Protein AF-A0A166GRC1-F1 (afdb_monomer_lite)

Structure (mmCIF, N/CA/C/O backbone):
data_AF-A0A166GRC1-F1
#
_entry.id   AF-A0A166GRC1-F1
#
loop_
_atom_site.group_PDB
_atom_site.id
_atom_site.type_symbol
_atom_site.label_atom_id
_atom_site.label_alt_id
_atom_site.label_comp_id
_atom_site.label_asym_id
_atom_site.label_entity_id
_atom_site.label_seq_id
_atom_site.pdbx_PDB_ins_code
_atom_site.Cartn_x
_atom_site.Cartn_y
_atom_site.Cartn_z
_atom_site.occupancy
_atom_site.B_iso_or_equiv
_atom_site.auth_seq_id
_atom_site.auth_comp_id
_atom_site.auth_asym_id
_atom_site.auth_atom_id
_atom_site.pdbx_PDB_model_num
ATOM 1 N N . MET A 1 1 ? 5.090 -2.363 5.238 1.00 88.31 1 MET A N 1
ATOM 2 C CA . MET A 1 1 ? 3.921 -1.550 5.656 1.00 88.31 1 MET A CA 1
ATOM 3 C C . MET A 1 1 ? 2.752 -2.436 6.070 1.00 88.31 1 MET A C 1
ATOM 5 O O . MET A 1 1 ? 2.574 -2.613 7.264 1.00 88.31 1 MET A O 1
ATOM 9 N N . THR A 1 2 ? 1.997 -3.043 5.145 1.00 95.62 2 THR A N 1
ATOM 10 C CA . THR A 1 2 ? 0.776 -3.813 5.482 1.00 95.62 2 THR A CA 1
ATOM 11 C C . THR A 1 2 ? 1.019 -4.981 6.444 1.00 95.62 2 THR A C 1
ATOM 13 O O . THR A 1 2 ? 0.156 -5.261 7.263 1.00 95.62 2 THR A O 1
ATOM 16 N N . LEU A 1 3 ? 2.208 -5.592 6.430 1.00 94.50 3 LEU A N 1
ATOM 17 C CA . LEU A 1 3 ? 2.609 -6.657 7.364 1.00 94.50 3 LEU A CA 1
ATOM 18 C C . LEU A 1 3 ? 2.717 -6.203 8.838 1.00 94.50 3 LEU A C 1
ATOM 20 O O . LEU A 1 3 ? 2.655 -7.030 9.739 1.00 94.50 3 LEU A O 1
ATOM 24 N N . ARG A 1 4 ? 2.838 -4.894 9.100 1.00 92.50 4 ARG A N 1
ATOM 25 C CA . ARG A 1 4 ? 2.813 -4.280 10.446 1.00 92.50 4 ARG A CA 1
ATOM 26 C C . ARG A 1 4 ? 1.455 -3.654 10.794 1.00 92.50 4 ARG A C 1
ATOM 28 O O . ARG A 1 4 ? 1.299 -3.121 11.887 1.00 92.50 4 ARG A O 1
ATOM 35 N N . TYR A 1 5 ? 0.481 -3.697 9.882 1.00 95.50 5 TYR A N 1
ATOM 36 C CA . TYR A 1 5 ? -0.872 -3.186 10.118 1.00 95.50 5 TYR A CA 1
ATOM 37 C C . TYR A 1 5 ? -1.581 -4.011 11.217 1.00 95.50 5 TYR A C 1
ATOM 39 O O . TYR A 1 5 ? -1.244 -5.188 11.388 1.00 95.50 5 TYR A O 1
ATOM 47 N N . PRO A 1 6 ? -2.542 -3.468 11.984 1.00 95.69 6 PRO A N 1
ATOM 48 C CA . PRO A 1 6 ? -3.271 -4.259 12.976 1.00 95.69 6 PRO A CA 1
ATOM 49 C C . PRO A 1 6 ? -4.145 -5.338 12.325 1.00 95.69 6 PRO A C 1
ATOM 51 O O . PRO A 1 6 ? -4.714 -5.125 11.254 1.00 95.69 6 PRO A O 1
ATOM 54 N N . GLU A 1 7 ? -4.314 -6.490 12.984 1.00 94.81 7 GLU A N 1
ATOM 55 C CA . GLU A 1 7 ? -5.326 -7.472 12.552 1.00 94.81 7 GLU A CA 1
ATOM 56 C C . GLU A 1 7 ? -6.751 -6.974 12.866 1.00 94.81 7 GLU A C 1
ATOM 58 O O . GLU A 1 7 ? -7.666 -7.217 12.089 1.00 94.81 7 GLU A O 1
ATOM 63 N N . SER A 1 8 ? -6.918 -6.173 13.923 1.00 97.19 8 SER A N 1
ATOM 64 C CA . SER A 1 8 ? -8.184 -5.517 14.286 1.00 97.19 8 SER A CA 1
ATOM 65 C C . SER A 1 8 ? -8.038 -3.985 14.255 1.00 97.19 8 SER A C 1
ATOM 67 O O . SER A 1 8 ? -7.915 -3.372 15.315 1.00 97.19 8 SER A O 1
ATOM 69 N N . PRO A 1 9 ? -7.993 -3.349 13.069 1.00 98.00 9 PRO A N 1
ATOM 70 C CA . PRO A 1 9 ? -7.717 -1.919 12.936 1.00 98.00 9 PRO A CA 1
ATOM 71 C C . PRO A 1 9 ? -8.920 -1.041 13.308 1.00 98.00 9 PRO A C 1
ATOM 73 O O . PRO A 1 9 ? -10.069 -1.311 12.941 1.00 98.00 9 PRO A O 1
ATOM 76 N N . THR A 1 10 ? -8.636 0.073 13.976 1.00 98.50 10 THR A N 1
ATOM 77 C CA . THR A 1 10 ? -9.598 1.135 14.293 1.00 98.50 10 THR A CA 1
ATOM 78 C C . THR A 1 10 ? -10.105 1.852 13.030 1.00 98.50 10 THR A C 1
ATOM 80 O O . THR A 1 10 ? -9.446 1.829 11.987 1.00 98.50 10 THR A O 1
ATOM 83 N N . PRO A 1 11 ? -11.262 2.546 13.076 1.00 98.56 11 PRO A N 1
ATOM 84 C CA . PRO A 1 11 ? -11.765 3.308 11.929 1.00 98.56 11 PRO A CA 1
ATOM 85 C C . PRO A 1 11 ? -10.769 4.338 11.369 1.00 98.56 11 PRO A C 1
ATOM 87 O O . PRO A 1 11 ? -10.734 4.536 10.154 1.00 98.56 11 PRO A O 1
ATOM 90 N N . ASP A 1 12 ? -9.947 4.945 12.231 1.00 98.62 12 ASP A N 1
ATOM 91 C CA . ASP A 1 12 ? -8.903 5.890 11.826 1.00 98.62 12 ASP A CA 1
ATOM 92 C C . ASP A 1 12 ? -7.777 5.189 11.055 1.00 98.62 12 ASP A C 1
ATOM 94 O O . ASP A 1 12 ? -7.511 5.542 9.910 1.00 98.62 12 ASP A O 1
ATOM 98 N N . GLU A 1 13 ? -7.212 4.100 11.584 1.00 98.56 13 GLU A N 1
ATOM 99 C CA . GLU A 1 13 ? -6.178 3.310 10.894 1.00 98.56 13 GLU A CA 1
ATOM 100 C C . GLU A 1 13 ? -6.662 2.771 9.537 1.00 98.56 13 GLU A C 1
ATOM 102 O O . GLU A 1 13 ? -5.884 2.615 8.590 1.00 98.56 13 GLU A O 1
ATOM 107 N N . ARG A 1 14 ? -7.965 2.494 9.406 1.00 98.62 14 ARG A N 1
ATOM 108 C CA . ARG A 1 14 ? -8.607 2.103 8.139 1.00 98.62 14 ARG A CA 1
ATOM 109 C C . ARG A 1 14 ? -8.700 3.252 7.142 1.00 98.62 14 ARG A C 1
ATOM 111 O O . ARG A 1 14 ? -8.481 3.029 5.947 1.00 98.62 14 ARG A O 1
ATOM 118 N N . ALA A 1 15 ? -9.009 4.459 7.608 1.00 98.69 15 ALA A N 1
ATOM 119 C CA . ALA A 1 15 ? -9.022 5.669 6.792 1.00 98.69 15 ALA A CA 1
ATOM 120 C C . ALA A 1 15 ? -7.599 6.104 6.399 1.00 98.69 15 ALA A C 1
ATOM 122 O O . ALA A 1 15 ? -7.360 6.438 5.235 1.00 98.69 15 ALA A O 1
ATOM 123 N N . ALA A 1 16 ? -6.648 6.023 7.331 1.00 98.69 16 ALA A N 1
ATOM 124 C CA . ALA A 1 16 ? -5.238 6.326 7.137 1.00 98.69 16 ALA A CA 1
ATOM 125 C C . ALA A 1 16 ? -4.606 5.406 6.085 1.00 98.69 16 ALA A C 1
ATOM 127 O O . ALA A 1 16 ? -4.048 5.907 5.111 1.00 98.69 16 ALA A O 1
ATOM 128 N N . LEU A 1 17 ? -4.765 4.078 6.193 1.00 98.50 17 LEU A N 1
ATOM 129 C CA . LEU A 1 17 ? -4.194 3.142 5.214 1.00 98.50 17 LEU A CA 1
ATOM 130 C C . LEU A 1 17 ? -4.796 3.325 3.810 1.00 98.50 17 LEU A C 1
ATOM 132 O O . LEU A 1 17 ? -4.073 3.307 2.813 1.00 98.50 17 LEU A O 1
ATOM 136 N N . LYS A 1 18 ? -6.111 3.568 3.714 1.00 98.31 18 LYS A N 1
ATOM 137 C CA . LYS A 1 18 ? -6.766 3.883 2.434 1.00 98.31 18 LYS A CA 1
ATOM 138 C C . LYS A 1 18 ? -6.215 5.178 1.827 1.00 98.31 18 LYS A C 1
ATOM 140 O O . LYS A 1 18 ? -5.926 5.221 0.632 1.00 98.31 18 LYS A O 1
ATOM 145 N N . SER A 1 19 ? -6.054 6.216 2.646 1.00 98.44 19 SER A N 1
ATOM 146 C CA . SER A 1 19 ? -5.529 7.517 2.216 1.00 98.44 19 SER A CA 1
ATOM 147 C C . SER A 1 19 ? -4.062 7.424 1.804 1.00 98.44 19 SER A C 1
ATOM 149 O O . SER A 1 19 ? -3.688 7.996 0.785 1.00 98.44 19 SER A O 1
ATOM 151 N N . TYR A 1 20 ? -3.256 6.643 2.529 1.00 98.25 20 TYR A N 1
ATOM 152 C CA . TYR A 1 20 ? -1.853 6.378 2.219 1.00 98.25 20 TYR A CA 1
ATOM 153 C C . TYR A 1 20 ? -1.677 5.850 0.792 1.00 98.25 20 TYR A C 1
ATOM 155 O O . TYR A 1 20 ? -0.903 6.431 0.039 1.00 98.25 20 TYR A O 1
ATOM 163 N N . PHE A 1 21 ? -2.429 4.828 0.366 1.00 98.19 21 PHE A N 1
ATOM 164 C CA . PHE A 1 21 ? -2.294 4.301 -1.001 1.00 98.19 21 PHE A CA 1
ATOM 165 C C . PHE A 1 21 ? -2.773 5.276 -2.084 1.00 98.19 21 PHE A C 1
ATOM 167 O O . PHE A 1 21 ? -2.135 5.377 -3.130 1.00 98.19 21 PHE A O 1
ATOM 174 N N . LEU A 1 22 ? -3.843 6.038 -1.834 1.00 97.56 22 LEU A N 1
ATOM 175 C CA . LEU A 1 22 ? -4.322 7.064 -2.770 1.00 97.56 22 LEU A CA 1
ATOM 176 C C . LEU A 1 22 ? -3.313 8.215 -2.929 1.00 97.56 22 LEU A C 1
ATOM 178 O O . LEU A 1 22 ? -3.061 8.675 -4.043 1.00 97.56 22 LEU A O 1
ATOM 182 N N . LEU A 1 23 ? -2.705 8.659 -1.826 1.00 98.31 23 LEU A N 1
ATOM 183 C CA . LEU A 1 23 ? -1.647 9.670 -1.832 1.00 98.31 23 LEU A CA 1
ATOM 184 C C . LEU A 1 23 ? -0.355 9.124 -2.444 1.00 98.31 23 LEU A C 1
ATOM 186 O O . LEU A 1 23 ? 0.272 9.820 -3.235 1.00 98.31 23 LEU A O 1
ATOM 190 N N . GLN A 1 24 ? 0.014 7.876 -2.149 1.00 96.94 24 GLN A N 1
ATOM 191 C CA . GLN A 1 24 ? 1.195 7.240 -2.723 1.00 96.94 24 GLN A CA 1
ATOM 192 C C . GLN A 1 24 ? 1.074 7.110 -4.241 1.00 96.94 24 GLN A C 1
ATOM 194 O O . GLN A 1 24 ? 2.051 7.388 -4.927 1.00 96.94 24 GLN A O 1
ATOM 199 N N . ALA A 1 25 ? -0.104 6.755 -4.766 1.00 96.44 25 ALA A N 1
ATOM 200 C CA . ALA A 1 25 ? -0.348 6.729 -6.205 1.00 96.44 25 ALA A CA 1
ATOM 201 C C . ALA A 1 25 ? -0.226 8.122 -6.837 1.00 96.44 25 ALA A C 1
ATOM 203 O O . ALA A 1 25 ? 0.414 8.262 -7.870 1.00 96.44 25 ALA A O 1
ATOM 204 N N . ARG A 1 26 ? -0.758 9.167 -6.187 1.00 96.19 26 ARG A N 1
ATOM 205 C CA . ARG A 1 26 ? -0.644 10.560 -6.656 1.00 96.19 26 ARG A CA 1
ATOM 206 C C . ARG A 1 26 ? 0.789 11.113 -6.618 1.00 96.19 26 ARG A C 1
ATOM 208 O O . ARG A 1 26 ? 1.118 11.981 -7.419 1.00 96.19 26 ARG A O 1
ATOM 215 N N . LEU A 1 27 ? 1.598 10.688 -5.648 1.00 97.44 27 LEU A N 1
ATOM 216 C CA . LEU A 1 27 ? 2.926 11.247 -5.356 1.00 97.44 27 LEU A CA 1
ATOM 217 C C . LEU A 1 27 ? 4.084 10.346 -5.814 1.00 97.44 27 LEU A C 1
ATOM 219 O O . LEU A 1 27 ? 5.235 10.613 -5.471 1.00 97.44 27 LEU A O 1
ATOM 223 N N . TYR A 1 28 ? 3.809 9.261 -6.544 1.00 97.44 28 TYR A N 1
ATOM 224 C CA . TYR A 1 28 ? 4.862 8.353 -6.988 1.00 97.44 28 TYR A CA 1
ATOM 225 C C . TYR A 1 28 ? 5.756 9.037 -8.047 1.00 97.44 28 TYR A C 1
ATOM 227 O O . TYR A 1 28 ? 5.216 9.593 -9.002 1.00 97.44 28 TYR A O 1
ATOM 235 N N . PRO A 1 29 ? 7.103 9.016 -7.929 1.00 97.81 29 PRO A N 1
ATOM 236 C CA . PRO A 1 29 ? 7.973 9.845 -8.778 1.00 97.81 29 PRO A CA 1
ATOM 237 C C . P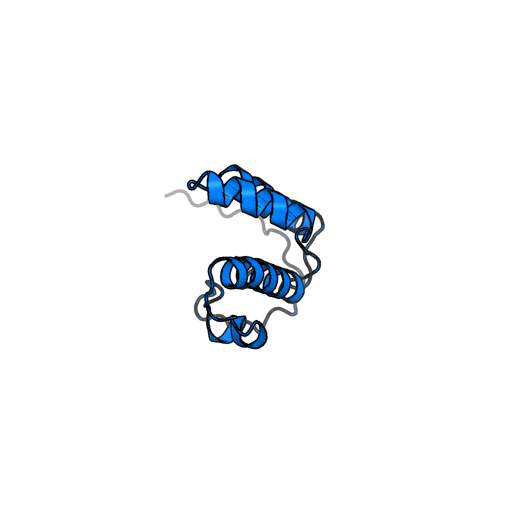RO A 1 29 ? 7.936 9.528 -10.281 1.00 97.81 29 PRO A C 1
ATOM 239 O O . PRO A 1 29 ? 8.233 10.394 -11.100 1.00 97.81 29 PRO A O 1
ATOM 242 N N . CYS A 1 30 ? 7.593 8.294 -10.652 1.00 97.88 30 CYS A N 1
ATOM 243 C CA . CYS A 1 30 ? 7.390 7.896 -12.044 1.00 97.88 30 CYS A CA 1
ATOM 244 C C . CYS A 1 30 ? 5.959 8.251 -12.481 1.00 97.88 30 CYS A C 1
ATOM 246 O O . CYS A 1 30 ? 5.011 7.615 -12.021 1.00 97.88 30 CYS A O 1
ATOM 248 N N . GLY A 1 31 ? 5.808 9.233 -13.379 1.00 96.88 31 GLY A N 1
ATOM 249 C CA . GLY A 1 31 ? 4.500 9.747 -13.815 1.00 96.88 31 GLY A CA 1
ATOM 250 C C . GLY A 1 31 ? 3.596 8.693 -14.464 1.00 96.88 31 GLY A C 1
ATOM 251 O O . GLY A 1 31 ? 2.467 8.503 -14.023 1.00 96.88 31 GLY A O 1
ATOM 252 N N . GLU A 1 32 ? 4.105 7.935 -15.439 1.00 96.50 32 GLU A N 1
ATOM 253 C CA . GLU A 1 32 ? 3.340 6.842 -16.068 1.00 96.50 32 GLU A CA 1
ATOM 254 C C . GLU A 1 32 ? 2.959 5.746 -15.054 1.00 96.50 32 GLU A C 1
ATOM 256 O O . GLU A 1 32 ? 1.836 5.245 -15.054 1.00 96.50 32 GLU A O 1
ATOM 261 N N . CYS A 1 33 ? 3.856 5.426 -14.116 1.00 97.31 33 CYS A N 1
ATOM 262 C CA . CYS A 1 33 ? 3.591 4.461 -13.053 1.00 97.31 33 CYS A CA 1
ATOM 263 C C . CYS A 1 33 ? 2.497 4.965 -12.090 1.00 97.31 33 CYS A C 1
ATOM 265 O O . CYS A 1 33 ? 1.661 4.181 -11.643 1.00 97.31 33 CYS A O 1
ATOM 267 N N . ALA A 1 34 ? 2.501 6.266 -11.775 1.00 97.88 34 ALA A N 1
ATOM 268 C CA . ALA A 1 34 ? 1.521 6.935 -10.921 1.00 97.88 34 ALA A CA 1
ATOM 269 C C . ALA A 1 34 ? 0.118 6.922 -11.545 1.00 97.88 34 ALA A C 1
ATOM 271 O O . ALA A 1 34 ? -0.844 6.497 -10.900 1.00 97.88 34 ALA A O 1
ATOM 272 N N . GLU A 1 35 ? 0.003 7.330 -12.813 1.00 97.25 35 GLU A N 1
ATOM 273 C CA . GLU A 1 35 ? -1.261 7.333 -13.557 1.00 97.25 35 GLU A CA 1
ATOM 274 C C . GLU A 1 35 ? -1.873 5.931 -13.636 1.00 97.25 35 GLU A C 1
ATOM 276 O O . GLU A 1 35 ? -3.060 5.739 -13.360 1.00 97.25 35 GLU A O 1
ATOM 281 N N . GLU A 1 36 ? -1.052 4.931 -13.939 1.00 97.19 36 GLU A N 1
ATOM 282 C CA . GLU A 1 36 ? -1.480 3.541 -14.074 1.00 97.19 36 GLU A CA 1
ATOM 283 C C . GLU A 1 36 ? -1.865 2.926 -12.727 1.00 97.19 36 GLU A C 1
ATOM 285 O O . GLU A 1 36 ? -2.907 2.275 -12.613 1.00 97.19 36 GLU A O 1
ATOM 290 N N . PHE A 1 37 ? -1.103 3.206 -11.663 1.00 97.81 37 PHE A N 1
ATOM 291 C CA . PHE A 1 37 ? -1.476 2.788 -10.313 1.00 97.81 37 PHE A CA 1
ATOM 292 C C . PHE A 1 37 ? -2.786 3.461 -9.864 1.00 97.81 37 PHE A C 1
ATOM 294 O O . PHE A 1 37 ? -3.645 2.800 -9.280 1.00 97.81 37 PHE A O 1
ATOM 301 N N . MET A 1 38 ? -3.027 4.728 -10.225 1.00 97.62 38 MET A N 1
ATOM 302 C CA . MET A 1 38 ? -4.322 5.384 -10.004 1.00 97.62 38 MET A CA 1
ATOM 303 C C . MET A 1 38 ? -5.481 4.691 -10.743 1.00 97.62 38 MET A C 1
ATOM 305 O O . MET A 1 38 ? -6.573 4.597 -10.180 1.00 97.62 38 MET A O 1
ATOM 309 N N . GLN A 1 39 ? -5.292 4.194 -11.972 1.00 97.38 39 GLN A N 1
ATOM 310 C CA . GLN A 1 39 ? -6.326 3.400 -12.659 1.00 97.38 39 GLN A CA 1
ATOM 311 C C . GLN A 1 39 ? -6.531 2.034 -11.990 1.00 97.38 39 GLN A C 1
ATOM 313 O O . GLN A 1 39 ? -7.669 1.575 -11.850 1.00 97.38 39 GLN A O 1
ATOM 318 N N . LEU A 1 40 ? -5.448 1.405 -11.531 1.00 97.75 40 LEU A N 1
ATOM 319 C CA . LEU A 1 40 ? -5.475 0.118 -10.843 1.00 97.75 40 LEU A CA 1
ATOM 320 C C . LEU A 1 40 ? -6.242 0.202 -9.513 1.00 97.75 40 LEU A C 1
ATOM 322 O O . LEU A 1 40 ? -7.094 -0.645 -9.251 1.00 97.75 40 LEU A O 1
ATOM 326 N N . LEU A 1 41 ? -6.035 1.269 -8.730 1.00 98.00 41 LEU A N 1
ATOM 327 C CA . LEU A 1 41 ? -6.748 1.529 -7.470 1.00 98.00 41 LEU A CA 1
ATOM 328 C C . LEU A 1 41 ? -8.252 1.807 -7.645 1.00 98.00 41 LEU A C 1
ATOM 330 O O . LEU A 1 41 ? -9.016 1.564 -6.713 1.00 98.00 41 LEU A O 1
ATOM 334 N N . LYS A 1 42 ? -8.709 2.287 -8.812 1.00 97.44 42 LYS A N 1
ATOM 335 C CA . LYS A 1 42 ? -10.155 2.437 -9.093 1.00 97.44 42 LYS A CA 1
ATOM 336 C C . LYS A 1 42 ? -10.855 1.085 -9.226 1.00 97.44 42 LYS A C 1
ATOM 338 O O . LYS A 1 42 ? -12.002 0.956 -8.812 1.00 97.44 42 LYS A O 1
ATOM 343 N N . LYS A 1 43 ? -10.172 0.101 -9.822 1.00 98.00 43 LYS A N 1
ATOM 344 C CA . LYS A 1 43 ? -10.676 -1.269 -10.008 1.00 98.00 43 LYS A CA 1
ATOM 345 C C . LYS A 1 43 ? -10.482 -2.118 -8.749 1.00 98.00 43 LYS A C 1
ATOM 347 O O . LYS A 1 43 ? -11.363 -2.889 -8.393 1.00 98.00 43 LYS A O 1
ATOM 352 N N . ASN A 1 44 ? -9.355 -1.925 -8.065 1.00 98.19 44 ASN A N 1
ATOM 353 C CA . ASN A 1 44 ? -8.917 -2.698 -6.905 1.00 98.19 44 ASN A CA 1
ATOM 354 C C . ASN A 1 44 ? -8.716 -1.773 -5.687 1.00 98.19 44 ASN A C 1
ATOM 356 O O . ASN A 1 44 ? -7.574 -1.539 -5.280 1.00 98.19 44 ASN A O 1
ATOM 360 N N . PRO A 1 45 ? -9.789 -1.205 -5.106 1.00 98.06 45 PRO A N 1
ATOM 361 C CA . PRO A 1 45 ? -9.675 -0.242 -4.012 1.00 98.06 45 PRO A CA 1
ATOM 362 C C . PRO A 1 45 ? -9.012 -0.862 -2.767 1.00 98.06 45 PRO A C 1
ATOM 364 O O . PRO A 1 45 ? -9.269 -2.037 -2.487 1.00 98.06 45 PRO A O 1
ATOM 367 N N . PRO A 1 46 ? -8.223 -0.091 -1.984 1.00 98.31 46 PRO A N 1
ATOM 368 C CA . PRO A 1 46 ? -7.542 -0.585 -0.786 1.00 98.31 46 PRO A CA 1
ATOM 369 C C . PRO A 1 46 ? -8.474 -1.300 0.191 1.00 98.31 46 PRO A C 1
ATOM 371 O O . PRO A 1 46 ? -9.418 -0.702 0.714 1.00 98.31 46 PRO A O 1
ATOM 374 N N . GLN A 1 47 ? -8.181 -2.574 0.459 1.00 98.50 47 GLN A N 1
ATOM 375 C CA . GLN A 1 47 ? -8.892 -3.372 1.453 1.00 98.50 47 GLN A CA 1
ATOM 376 C C . GLN A 1 47 ? -8.196 -3.231 2.807 1.00 98.50 47 GLN A C 1
ATOM 378 O O . GLN A 1 47 ? -7.024 -3.563 2.949 1.00 98.50 47 GLN A O 1
ATOM 383 N N . THR A 1 48 ? -8.909 -2.706 3.803 1.00 98.50 48 THR A N 1
ATOM 384 C CA . THR A 1 48 ? -8.320 -2.282 5.086 1.00 98.50 48 THR A CA 1
ATOM 385 C C . THR A 1 48 ? -8.956 -2.962 6.299 1.00 98.50 48 THR A C 1
ATOM 387 O O . THR A 1 48 ? -8.904 -2.430 7.396 1.00 98.50 48 THR A O 1
ATOM 390 N N . SER A 1 49 ? -9.631 -4.104 6.144 1.00 98.12 49 SER A N 1
ATOM 391 C CA . SER A 1 49 ? -10.343 -4.738 7.268 1.00 98.12 49 SER A CA 1
ATOM 392 C C . SER A 1 49 ? -9.435 -5.446 8.279 1.00 98.12 49 SER A C 1
ATOM 394 O O . SER A 1 49 ? -9.844 -5.567 9.426 1.00 98.12 49 SER A O 1
ATOM 396 N N . SER A 1 50 ? -8.244 -5.904 7.873 1.00 98.31 50 SER A N 1
ATOM 397 C CA . SER A 1 50 ? -7.222 -6.492 8.755 1.00 98.31 50 SER A CA 1
ATOM 398 C C . SER A 1 50 ? -5.833 -6.497 8.101 1.00 98.31 50 SER A C 1
ATOM 400 O O . SER A 1 50 ? -5.725 -6.250 6.895 1.00 98.31 50 SER A O 1
ATOM 402 N N . ARG A 1 51 ? -4.772 -6.814 8.863 1.00 96.75 51 ARG A N 1
ATOM 403 C CA . ARG A 1 51 ? -3.393 -7.036 8.376 1.00 96.75 51 ARG A CA 1
ATOM 404 C C . ARG A 1 51 ? -3.359 -8.053 7.244 1.00 96.75 51 ARG A C 1
ATOM 406 O O . ARG A 1 51 ? -2.791 -7.761 6.187 1.00 96.75 51 ARG A O 1
ATOM 413 N N . LYS A 1 52 ? -3.993 -9.216 7.441 1.00 95.94 52 LYS A N 1
ATOM 414 C CA . LYS A 1 52 ? -4.063 -10.273 6.423 1.00 95.94 52 LYS A CA 1
ATOM 415 C C . LYS A 1 52 ? -4.724 -9.774 5.140 1.00 95.94 52 LYS A C 1
ATOM 417 O O . LYS A 1 52 ? -4.166 -9.937 4.057 1.00 95.94 52 LYS A O 1
ATOM 422 N N . VAL A 1 53 ? -5.884 -9.123 5.250 1.00 98.12 53 VAL A N 1
ATOM 423 C CA . VAL A 1 53 ? -6.624 -8.629 4.077 1.00 98.12 53 VAL A CA 1
ATOM 424 C C . VAL A 1 53 ? -5.850 -7.524 3.347 1.00 98.12 53 VAL A C 1
ATOM 426 O O . VAL A 1 53 ? -5.755 -7.561 2.122 1.00 98.12 53 VAL A O 1
ATOM 429 N N . ALA A 1 54 ? -5.244 -6.583 4.077 1.00 98.31 54 ALA A N 1
ATOM 430 C CA . ALA A 1 54 ? -4.452 -5.503 3.492 1.00 98.31 54 ALA A CA 1
ATOM 431 C C . ALA A 1 54 ? -3.192 -6.010 2.775 1.00 98.31 54 ALA A C 1
ATOM 433 O O . ALA A 1 54 ? -2.863 -5.529 1.690 1.00 98.31 54 ALA A O 1
ATOM 434 N N . SER A 1 55 ? -2.497 -6.993 3.354 1.00 97.81 55 SER A N 1
ATOM 435 C CA . SER A 1 55 ? -1.280 -7.566 2.764 1.00 97.81 55 SER A CA 1
ATOM 436 C C . SER A 1 55 ? -1.570 -8.421 1.533 1.00 97.81 55 SER A C 1
ATOM 438 O O . SER A 1 55 ? -0.882 -8.274 0.524 1.00 97.81 55 SER A O 1
ATOM 440 N N . LEU A 1 56 ? -2.628 -9.238 1.562 1.00 97.88 56 LEU A N 1
ATOM 441 C CA . LEU A 1 56 ? -3.056 -10.008 0.390 1.00 97.88 56 LEU A CA 1
ATOM 442 C C . LEU A 1 56 ? -3.562 -9.100 -0.739 1.00 97.88 56 LEU A C 1
ATOM 444 O O . LEU A 1 56 ? -3.213 -9.325 -1.896 1.00 97.88 56 LEU A O 1
ATOM 448 N N . TRP A 1 57 ? -4.313 -8.037 -0.420 1.00 98.56 57 TRP A N 1
ATOM 449 C CA . TRP A 1 57 ? -4.716 -7.034 -1.411 1.00 98.56 57 TRP A CA 1
ATOM 450 C C . TRP A 1 57 ? -3.504 -6.348 -2.056 1.00 98.56 57 TRP A C 1
ATOM 452 O O . TRP A 1 57 ? -3.445 -6.250 -3.281 1.00 98.56 57 TRP A O 1
ATOM 462 N N . LEU A 1 58 ? -2.518 -5.916 -1.259 1.00 98.31 58 LEU A N 1
ATOM 463 C CA . LEU A 1 58 ? -1.318 -5.265 -1.790 1.00 98.31 58 LEU A CA 1
ATOM 464 C C . LEU A 1 58 ? -0.516 -6.219 -2.684 1.00 98.31 58 LEU A C 1
ATOM 466 O O . LEU A 1 58 ? -0.063 -5.810 -3.749 1.00 98.31 58 LEU A O 1
ATOM 470 N N . CYS A 1 59 ? -0.378 -7.484 -2.282 1.00 98.50 59 CYS A N 1
ATOM 471 C CA . CYS A 1 59 ? 0.287 -8.505 -3.087 1.00 98.50 59 CYS A CA 1
ATOM 472 C C . CYS A 1 59 ? -0.429 -8.751 -4.422 1.00 98.50 59 CYS A C 1
ATOM 474 O O . CYS A 1 59 ? 0.207 -8.698 -5.471 1.00 98.50 59 CYS A O 1
ATOM 476 N N . HIS A 1 60 ? -1.756 -8.911 -4.408 1.00 98.50 60 HIS A N 1
ATOM 477 C CA . HIS A 1 60 ? -2.550 -9.055 -5.629 1.00 98.50 60 HIS A CA 1
ATOM 478 C C . HIS A 1 60 ? -2.381 -7.852 -6.574 1.00 98.50 60 HIS A C 1
ATOM 480 O O . HIS A 1 60 ? -2.119 -8.021 -7.762 1.00 98.50 60 HIS A O 1
ATOM 486 N N . VAL A 1 61 ? -2.454 -6.626 -6.044 1.00 98.50 61 VAL A N 1
ATOM 487 C CA . VAL A 1 61 ? -2.243 -5.395 -6.823 1.00 98.50 61 VAL A CA 1
ATOM 488 C C . VAL A 1 61 ? -0.815 -5.304 -7.378 1.00 98.50 61 VAL A C 1
ATOM 490 O O . VAL A 1 61 ? -0.636 -4.861 -8.511 1.00 98.50 61 VAL A O 1
ATOM 493 N N . HIS A 1 62 ? 0.195 -5.771 -6.640 1.00 98.31 62 HIS A N 1
ATOM 494 C CA . HIS A 1 62 ? 1.572 -5.873 -7.133 1.00 98.31 62 HIS A CA 1
ATOM 495 C C . HIS A 1 62 ? 1.690 -6.923 -8.254 1.00 98.31 62 HIS A C 1
ATOM 497 O O . HIS A 1 62 ? 2.333 -6.661 -9.268 1.00 98.31 62 HIS A O 1
ATOM 503 N N . ASN A 1 63 ? 1.005 -8.066 -8.140 1.00 98.69 63 ASN A N 1
ATOM 504 C CA . ASN A 1 63 ? 0.986 -9.093 -9.183 1.00 98.69 63 ASN A CA 1
ATOM 505 C C . ASN A 1 63 ? 0.311 -8.625 -10.481 1.00 98.69 63 ASN A C 1
ATOM 507 O O . ASN A 1 63 ? 0.801 -8.964 -11.553 1.00 98.69 63 ASN A O 1
ATOM 511 N N . LEU A 1 64 ? -0.709 -7.762 -10.423 1.00 98.50 64 LEU A N 1
ATOM 512 C CA . LEU A 1 64 ? -1.267 -7.117 -11.625 1.00 98.50 64 LEU A CA 1
ATOM 513 C C . LEU A 1 64 ? -0.247 -6.196 -12.331 1.00 98.50 64 LEU A C 1
ATOM 515 O O . LEU A 1 64 ? -0.271 -6.051 -13.554 1.00 98.50 64 LEU A O 1
ATOM 519 N N . VAL A 1 65 ? 0.682 -5.586 -11.582 1.00 98.19 65 VAL A N 1
ATOM 520 C CA . VAL A 1 65 ? 1.817 -4.847 -12.166 1.00 98.19 65 VAL A CA 1
ATOM 521 C C . VAL A 1 65 ? 2.870 -5.813 -12.722 1.00 98.19 65 VAL A C 1
ATOM 523 O O . VAL A 1 65 ? 3.406 -5.558 -13.800 1.00 98.19 65 VAL A O 1
ATOM 526 N N . ASN A 1 66 ? 3.137 -6.937 -12.047 1.00 98.56 66 ASN A N 1
ATOM 527 C CA . ASN A 1 66 ? 4.040 -7.979 -12.549 1.00 98.56 66 ASN A CA 1
ATOM 528 C C 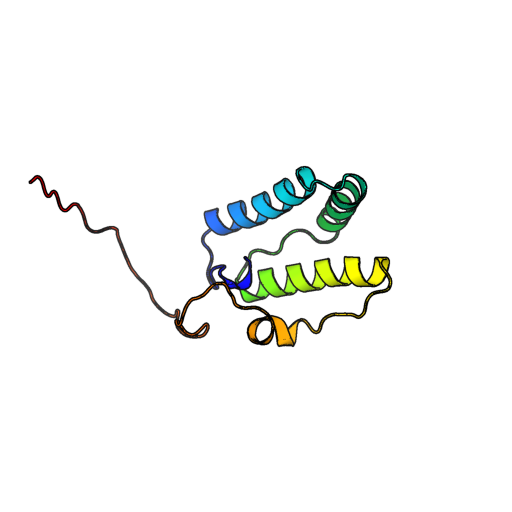. ASN A 1 66 ? 3.549 -8.557 -13.883 1.00 98.56 66 ASN A C 1
ATOM 530 O O . ASN A 1 66 ? 4.322 -8.576 -14.837 1.00 98.56 66 ASN A O 1
ATOM 534 N N . GLU A 1 67 ? 2.272 -8.936 -13.982 1.00 98.31 67 GLU A N 1
ATOM 535 C CA . GLU A 1 67 ? 1.634 -9.448 -15.202 1.00 98.31 67 GLU A CA 1
ATOM 536 C C . GLU A 1 67 ? 1.815 -8.477 -16.379 1.00 98.31 67 GLU A C 1
ATOM 538 O O . GLU A 1 67 ? 2.350 -8.851 -17.428 1.00 98.31 67 GLU A O 1
ATOM 543 N N . ARG A 1 68 ? 1.459 -7.198 -16.174 1.00 97.06 68 ARG A N 1
ATOM 544 C CA . ARG A 1 68 ? 1.624 -6.130 -17.173 1.00 97.06 68 ARG A CA 1
ATOM 545 C C . ARG A 1 68 ? 3.077 -5.966 -17.631 1.00 97.06 68 ARG A C 1
ATOM 547 O O . ARG A 1 68 ? 3.315 -5.657 -18.794 1.00 97.06 68 ARG A O 1
ATOM 554 N N . LEU A 1 69 ? 4.038 -6.127 -16.722 1.00 97.81 69 LEU A N 1
ATOM 555 C CA . LEU A 1 69 ? 5.472 -5.999 -16.998 1.00 97.81 69 LEU A CA 1
ATOM 556 C C . LEU A 1 69 ? 6.140 -7.335 -17.377 1.00 97.81 69 LEU A C 1
ATOM 558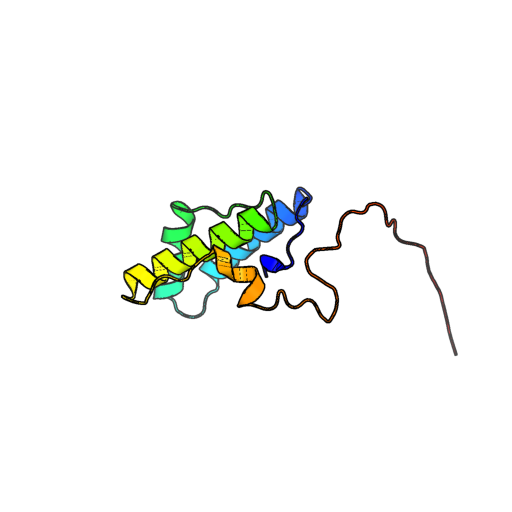 O O . LEU A 1 69 ? 7.371 -7.405 -17.407 1.00 97.81 69 LEU A O 1
ATOM 562 N N . HIS A 1 70 ? 5.349 -8.383 -17.635 1.00 98.19 70 HIS A N 1
ATOM 563 C CA . HIS A 1 70 ? 5.795 -9.743 -17.961 1.00 98.19 70 HIS A CA 1
ATOM 564 C C . HIS A 1 70 ? 6.812 -10.320 -16.958 1.00 98.19 70 HIS A C 1
ATOM 566 O O . HIS A 1 70 ? 7.775 -10.996 -17.324 1.00 98.19 70 HIS A O 1
ATOM 572 N N . LYS A 1 71 ? 6.601 -10.033 -15.671 1.00 98.62 71 LYS A N 1
ATOM 573 C CA . LYS A 1 71 ? 7.362 -10.584 -14.544 1.00 98.62 71 LYS A CA 1
ATOM 574 C C . LYS A 1 71 ? 6.641 -11.809 -13.965 1.00 98.62 71 LYS A C 1
ATOM 576 O O . LYS A 1 71 ? 5.418 -11.883 -14.076 1.00 98.62 71 LYS A O 1
ATOM 581 N N . PRO A 1 72 ? 7.364 -12.748 -13.327 1.00 98.38 72 PRO A N 1
ATOM 582 C CA . PRO A 1 72 ? 6.742 -13.854 -12.604 1.00 98.38 72 PRO A CA 1
ATOM 583 C C . PRO A 1 72 ? 5.749 -13.368 -11.545 1.00 98.38 72 PRO A C 1
ATOM 585 O O . PRO A 1 72 ? 5.959 -12.328 -10.916 1.00 98.38 72 PRO A O 1
ATOM 588 N N . GLU A 1 73 ? 4.690 -14.144 -11.328 1.00 98.31 73 GLU A N 1
ATOM 589 C CA . GLU A 1 73 ? 3.776 -13.933 -10.209 1.00 98.31 73 GLU A CA 1
ATOM 590 C C . GLU A 1 73 ? 4.482 -14.238 -8.876 1.00 98.31 73 GLU A C 1
ATOM 592 O O . GLU A 1 73 ? 5.250 -15.196 -8.771 1.00 98.31 73 GLU A O 1
ATOM 597 N N . PHE A 1 74 ? 4.220 -13.427 -7.851 1.00 98.12 74 PHE A N 1
ATOM 598 C CA . PHE A 1 74 ? 4.664 -13.687 -6.486 1.00 98.12 74 PHE A CA 1
ATOM 599 C C . PHE A 1 74 ? 3.611 -14.497 -5.716 1.00 98.12 74 PHE A C 1
ATOM 601 O O . PHE A 1 74 ? 2.449 -14.090 -5.666 1.00 98.12 74 PHE A O 1
ATOM 608 N N . ASP A 1 75 ? 4.001 -15.592 -5.055 1.00 97.75 75 ASP A N 1
ATOM 609 C CA . ASP A 1 75 ? 3.084 -16.353 -4.197 1.00 97.75 75 ASP A CA 1
ATOM 610 C C . ASP A 1 75 ? 2.748 -15.570 -2.918 1.00 97.75 75 ASP A C 1
ATOM 612 O O . ASP A 1 75 ? 3.507 -15.549 -1.942 1.00 97.75 75 ASP A O 1
ATOM 616 N N . CYS A 1 76 ? 1.560 -14.964 -2.903 1.00 97.06 76 CYS A N 1
ATOM 617 C CA . CYS A 1 76 ? 1.056 -14.189 -1.775 1.00 97.06 76 CYS A CA 1
ATOM 618 C C . CYS A 1 76 ? 0.917 -14.986 -0.463 1.00 97.06 76 CYS A C 1
ATOM 620 O O . CYS A 1 76 ? 0.754 -14.366 0.587 1.00 97.06 76 CYS A O 1
ATOM 622 N N . MET A 1 77 ? 0.982 -16.324 -0.477 1.00 93.44 77 MET A N 1
ATOM 623 C CA . MET A 1 77 ? 1.001 -17.134 0.749 1.00 93.44 77 MET A CA 1
ATOM 624 C C . MET A 1 77 ? 2.362 -17.106 1.460 1.00 93.44 77 MET A C 1
ATOM 626 O O . MET A 1 77 ? 2.436 -17.415 2.647 1.00 93.44 77 MET A O 1
ATOM 630 N N . THR A 1 78 ? 3.432 -16.693 0.773 1.00 94.44 78 THR A N 1
ATOM 631 C CA . THR A 1 78 ? 4.803 -16.640 1.319 1.00 94.44 78 THR A CA 1
ATOM 632 C C . THR A 1 78 ? 5.227 -15.256 1.822 1.00 94.44 78 THR A C 1
ATOM 634 O O . THR A 1 78 ? 6.384 -15.074 2.203 1.00 94.44 78 THR A O 1
ATOM 637 N N . LEU A 1 79 ? 4.311 -14.276 1.861 1.00 92.81 79 LEU A N 1
ATOM 638 C CA . LEU A 1 79 ? 4.594 -12.888 2.265 1.00 92.81 79 LEU A CA 1
ATOM 639 C C . LEU A 1 79 ? 5.340 -12.792 3.603 1.00 92.81 79 LEU A C 1
ATOM 641 O O . LEU A 1 79 ? 6.421 -12.210 3.642 1.00 92.81 79 LEU A O 1
ATOM 645 N N . ASP A 1 80 ? 4.794 -13.405 4.659 1.00 88.00 80 ASP A N 1
ATOM 646 C CA . ASP A 1 80 ? 5.340 -13.343 6.026 1.00 88.00 80 ASP A CA 1
ATOM 647 C C . ASP A 1 80 ? 6.698 -14.062 6.168 1.00 88.00 80 ASP A C 1
ATOM 649 O O . ASP A 1 80 ? 7.449 -13.792 7.101 1.00 88.00 80 ASP A O 1
ATOM 653 N N . ALA A 1 81 ? 7.019 -14.979 5.248 1.00 89.69 81 ALA A N 1
ATOM 654 C CA . ALA A 1 81 ? 8.295 -15.696 5.204 1.00 89.69 81 ALA A CA 1
ATOM 655 C C . ALA A 1 81 ? 9.345 -15.006 4.313 1.00 89.69 81 ALA A C 1
ATOM 657 O O . ALA A 1 81 ? 10.538 -15.265 4.455 1.00 89.69 81 ALA A O 1
ATOM 658 N N . THR A 1 82 ? 8.910 -14.150 3.384 1.00 92.25 82 THR A N 1
ATOM 659 C CA . THR A 1 82 ? 9.780 -13.498 2.391 1.00 92.25 82 THR A CA 1
ATOM 660 C C . THR A 1 82 ? 10.164 -12.080 2.794 1.00 92.25 82 THR A C 1
ATOM 662 O O . THR A 1 82 ? 11.280 -11.637 2.527 1.00 92.25 82 THR A O 1
ATOM 665 N N . TYR A 1 83 ? 9.239 -11.351 3.417 1.00 89.81 83 TYR A N 1
ATOM 666 C CA . TYR A 1 83 ? 9.415 -9.952 3.777 1.00 89.81 83 TYR A CA 1
ATOM 667 C C . TYR A 1 83 ? 9.342 -9.790 5.290 1.00 89.81 83 TYR A C 1
ATOM 669 O O . TYR A 1 83 ? 8.322 -10.104 5.901 1.00 89.81 83 TYR A O 1
ATOM 677 N N . ASP A 1 84 ? 10.390 -9.217 5.885 1.00 86.81 84 ASP A N 1
ATOM 678 C CA . ASP A 1 84 ? 10.309 -8.730 7.259 1.00 86.81 84 ASP A CA 1
ATOM 679 C C . ASP A 1 84 ? 9.163 -7.708 7.363 1.00 86.81 84 ASP A C 1
ATOM 681 O O . ASP A 1 84 ? 9.043 -6.768 6.567 1.00 86.81 84 ASP A O 1
ATOM 685 N N . CYS A 1 85 ? 8.317 -7.872 8.379 1.00 85.81 85 CYS A N 1
ATOM 686 C CA . CYS A 1 85 ? 7.304 -6.889 8.730 1.00 85.81 85 CYS A CA 1
ATOM 687 C C . CYS A 1 85 ? 7.906 -5.546 9.196 1.00 85.81 85 CYS A C 1
ATOM 689 O O . CYS A 1 85 ? 7.172 -4.567 9.347 1.00 85.81 85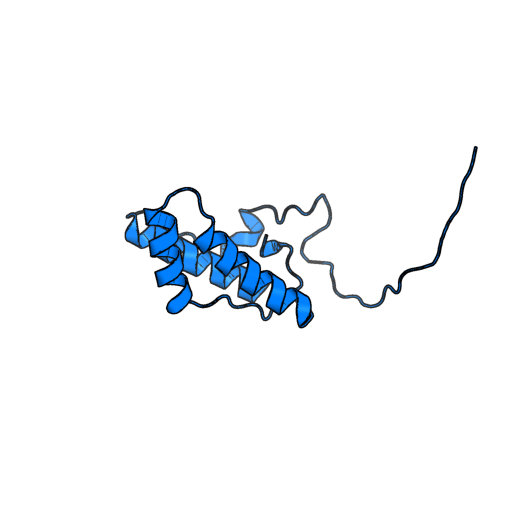 CYS A O 1
ATOM 691 N N . GLY A 1 86 ? 9.230 -5.463 9.348 1.00 80.38 86 GLY A N 1
ATOM 692 C CA . GLY A 1 86 ? 9.967 -4.384 9.995 1.00 80.38 86 GLY A CA 1
ATOM 693 C C . GLY A 1 86 ? 9.914 -4.558 11.508 1.00 80.38 86 GLY A C 1
ATOM 694 O O . GLY A 1 86 ? 9.817 -3.560 12.228 1.00 80.38 86 GLY A O 1
ATOM 695 N N . CYS A 1 87 ? 9.813 -5.809 11.972 1.00 77.44 87 CYS A N 1
ATOM 696 C CA . CYS A 1 87 ? 9.278 -6.126 13.291 1.00 77.44 87 CYS A CA 1
ATOM 697 C C . CYS A 1 87 ? 10.266 -5.911 14.437 1.00 77.44 87 CYS A C 1
ATOM 699 O O . CYS A 1 87 ? 9.837 -5.489 15.510 1.00 77.44 87 CYS A O 1
ATOM 701 N N . GLY A 1 88 ? 11.556 -6.129 14.194 1.00 71.38 88 GLY A N 1
ATOM 702 C CA . GLY A 1 88 ? 12.496 -6.472 15.260 1.00 71.38 88 GLY A CA 1
ATOM 703 C C . GLY A 1 88 ? 12.364 -7.954 15.617 1.00 71.38 88 GLY A C 1
ATOM 704 O O . GLY A 1 88 ? 11.768 -8.719 14.862 1.00 71.38 88 GLY A O 1
ATOM 705 N N . ASP A 1 89 ? 12.892 -8.349 16.773 1.00 72.38 89 ASP A N 1
ATOM 706 C CA . ASP A 1 89 ? 12.906 -9.754 17.213 1.00 72.38 89 ASP A CA 1
ATOM 707 C C . ASP A 1 89 ? 11.532 -10.270 17.706 1.00 72.38 89 ASP A C 1
ATOM 709 O O . ASP A 1 89 ? 11.392 -11.447 18.044 1.00 72.38 89 ASP A O 1
ATOM 713 N N . ASP A 1 90 ? 10.507 -9.409 17.743 1.00 64.31 90 ASP A N 1
ATOM 714 C CA . ASP A 1 90 ? 9.152 -9.760 18.177 1.00 64.31 90 ASP A CA 1
ATOM 715 C C . ASP A 1 90 ? 8.443 -10.673 17.151 1.00 64.31 90 ASP A C 1
ATOM 717 O O . ASP A 1 90 ? 8.257 -10.282 15.991 1.00 64.31 90 ASP A O 1
ATOM 721 N N . PRO A 1 91 ? 7.976 -11.875 17.546 1.00 57.94 91 PRO A N 1
ATOM 722 C CA . PRO A 1 91 ? 7.343 -12.804 16.621 1.00 57.94 91 PRO A CA 1
ATOM 723 C C . PRO A 1 91 ? 5.973 -12.299 16.145 1.00 57.94 91 PRO A C 1
ATOM 725 O O . PRO A 1 91 ? 5.095 -11.935 16.929 1.00 57.94 91 PRO A O 1
ATOM 728 N N . VAL A 1 92 ? 5.748 -12.381 14.830 1.00 58.12 92 VAL A N 1
ATOM 729 C CA . VAL A 1 92 ? 4.545 -11.892 14.115 1.00 58.12 92 VAL A CA 1
ATOM 730 C C . VAL A 1 92 ? 3.216 -12.431 14.683 1.00 58.12 92 VAL A C 1
ATOM 732 O O . VAL A 1 92 ? 2.158 -11.817 14.500 1.00 58.12 92 VAL A O 1
ATOM 735 N N . SER A 1 93 ? 3.266 -13.567 15.385 1.00 55.81 93 SER A N 1
ATOM 736 C CA . SER A 1 93 ? 2.129 -14.305 15.938 1.00 55.81 93 SER A CA 1
ATOM 737 C C . SER A 1 93 ? 1.594 -13.799 17.287 1.00 55.81 93 SER A C 1
ATOM 739 O O . SER A 1 93 ? 0.478 -14.173 17.646 1.00 55.81 93 SER A O 1
ATOM 741 N N . SER A 1 94 ? 2.313 -12.957 18.041 1.00 51.12 94 SER A N 1
ATOM 742 C CA . SER A 1 94 ? 1.916 -12.575 19.410 1.00 51.12 94 SER A CA 1
ATOM 743 C C . SER A 1 94 ? 1.320 -11.165 19.518 1.00 51.12 94 SER A C 1
ATOM 745 O O . SER A 1 94 ? 1.969 -10.236 19.989 1.00 51.12 94 SER A O 1
ATOM 747 N N . SER A 1 95 ? 0.056 -10.990 19.115 1.00 47.19 95 SER A N 1
ATOM 748 C CA . SER A 1 95 ? -0.720 -9.770 19.438 1.00 47.19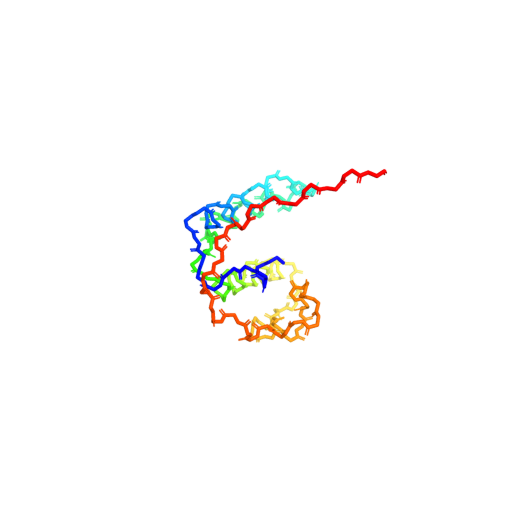 95 SER A CA 1
ATOM 749 C C . SER A 1 95 ? -2.217 -10.026 19.685 1.00 47.19 95 SER A C 1
ATOM 751 O O . SER A 1 95 ? -3.091 -9.353 19.144 1.00 47.19 95 SER A O 1
ATOM 753 N N . THR A 1 96 ? -2.525 -10.978 20.572 1.00 45.59 96 THR A N 1
ATOM 754 C CA . THR A 1 96 ? -3.811 -11.028 21.294 1.00 45.59 96 THR A CA 1
ATOM 755 C C . THR A 1 96 ? -3.662 -10.402 22.681 1.00 45.59 96 THR A C 1
ATOM 757 O O . THR A 1 96 ? -3.322 -11.104 23.630 1.00 45.59 96 THR A O 1
ATOM 760 N N . SER A 1 97 ? -3.877 -9.088 22.775 1.00 45.09 97 SER A N 1
ATOM 761 C CA . SER A 1 97 ? -4.206 -8.247 23.952 1.00 45.09 97 SER A CA 1
ATOM 762 C C . SER A 1 97 ? -4.111 -6.787 23.467 1.00 45.09 97 SER A C 1
ATOM 764 O O . SER A 1 97 ? -3.234 -6.484 22.667 1.00 45.09 97 SER A O 1
ATOM 766 N N . GLY A 1 98 ? -4.978 -5.841 23.822 1.00 43.88 98 GLY A N 1
ATOM 767 C CA . GLY A 1 98 ? -5.868 -5.807 24.980 1.00 43.88 98 GLY A CA 1
ATOM 768 C C . GLY A 1 98 ? -5.308 -4.829 26.013 1.00 43.88 98 GLY A C 1
ATOM 769 O O . GLY A 1 98 ? -4.442 -5.214 26.785 1.00 43.88 98 GLY A O 1
ATOM 770 N N . ASP A 1 99 ? -5.831 -3.600 25.991 1.00 45.81 99 ASP A N 1
ATOM 771 C CA . ASP A 1 99 ? -5.634 -2.499 26.948 1.00 45.81 99 ASP A CA 1
ATOM 772 C C . ASP A 1 99 ? -4.234 -1.872 27.120 1.00 45.81 99 ASP A C 1
ATOM 774 O O . ASP A 1 99 ? -3.203 -2.524 27.245 1.00 45.81 99 ASP A O 1
ATOM 778 N N . GLY A 1 100 ? -4.219 -0.534 27.159 1.00 36.88 100 GLY A N 1
ATOM 779 C CA . GLY A 1 100 ? -3.001 0.276 27.258 1.00 36.88 100 GLY A CA 1
ATOM 780 C C . GLY A 1 100 ? -3.276 1.781 27.215 1.00 36.88 100 GLY A C 1
ATOM 781 O O . GLY A 1 100 ? -2.793 2.478 26.327 1.00 36.88 100 GLY A O 1
ATOM 782 N N . ALA A 1 101 ? -4.089 2.291 28.146 1.00 36.47 101 ALA A N 1
ATOM 783 C CA . ALA A 1 101 ? -4.296 3.735 28.299 1.00 36.47 101 ALA A CA 1
ATOM 784 C C . ALA A 1 101 ? -2.965 4.459 28.621 1.00 36.47 101 ALA A C 1
ATOM 786 O O . ALA A 1 101 ? -2.117 3.889 29.314 1.00 36.47 101 ALA A O 1
ATOM 787 N N . PRO A 1 102 ? -2.759 5.713 28.169 1.00 37.50 102 PRO A N 1
ATOM 788 C CA . PRO A 1 102 ? -1.505 6.423 28.403 1.00 37.50 102 PRO A CA 1
ATOM 789 C C . PRO A 1 102 ? -1.330 6.774 29.888 1.00 37.50 102 PRO A C 1
ATOM 791 O O . PRO A 1 102 ? -2.083 7.574 30.446 1.00 37.50 102 PRO A O 1
ATOM 794 N N . ALA A 1 103 ? -0.306 6.203 30.525 1.00 40.28 103 ALA A N 1
ATOM 795 C CA . ALA A 1 103 ? 0.099 6.582 31.876 1.00 40.28 103 ALA A CA 1
ATOM 796 C C . ALA A 1 103 ? 0.766 7.979 31.875 1.00 40.28 103 ALA A C 1
ATOM 798 O O . ALA A 1 103 ? 1.564 8.276 30.980 1.00 40.28 103 ALA A O 1
ATOM 799 N N . PRO A 1 104 ? 0.468 8.857 32.851 1.00 42.72 104 PRO A N 1
ATOM 800 C CA . PRO A 1 104 ? 0.925 10.242 32.819 1.00 42.72 104 PRO A CA 1
ATOM 801 C C . PRO A 1 104 ? 2.357 10.421 33.350 1.00 42.72 104 PRO A C 1
ATOM 803 O O . PRO A 1 104 ? 2.679 9.976 34.445 1.00 42.72 104 PRO A O 1
ATOM 806 N N . GLY A 1 105 ? 3.161 11.176 32.594 1.00 41.12 105 GLY A N 1
ATOM 807 C CA . GLY A 1 105 ? 4.222 12.081 33.062 1.00 41.12 105 GLY A CA 1
ATOM 808 C C . GLY A 1 105 ? 5.302 11.567 34.030 1.00 41.12 105 GLY A C 1
ATOM 809 O O . GLY A 1 105 ? 5.070 11.422 35.226 1.00 41.12 105 GLY A O 1
ATOM 810 N N . MET A 1 106 ? 6.556 11.536 33.562 1.00 38.50 106 MET A N 1
ATOM 811 C CA . MET A 1 106 ? 7.725 11.681 34.439 1.00 38.50 106 MET A CA 1
ATOM 812 C C . MET A 1 106 ? 8.613 12.844 33.996 1.00 38.50 106 MET A C 1
ATOM 814 O O . MET A 1 106 ? 9.261 12.810 32.955 1.00 38.50 106 MET A O 1
ATOM 818 N N . ILE A 1 107 ? 8.642 13.870 34.843 1.00 45.22 107 ILE A N 1
ATOM 819 C CA . ILE A 1 107 ? 9.569 14.999 34.789 1.00 45.22 107 ILE A CA 1
ATOM 820 C C . ILE A 1 107 ? 10.918 14.550 35.358 1.00 45.22 107 ILE A C 1
ATOM 822 O O . ILE A 1 107 ? 10.957 14.012 36.465 1.00 45.22 107 ILE A O 1
ATOM 826 N N . LYS A 1 108 ? 12.025 14.843 34.669 1.00 41.12 108 LYS A N 1
ATOM 827 C CA . LYS A 1 108 ? 13.358 14.910 35.288 1.00 41.12 108 LYS A CA 1
ATOM 828 C C . LYS A 1 108 ? 14.128 16.104 34.740 1.00 41.12 108 LYS A C 1
ATOM 830 O O . LYS A 1 108 ? 14.536 16.102 33.585 1.00 41.12 108 LYS A O 1
ATOM 835 N N . GLY A 1 109 ? 14.299 17.112 35.591 1.00 39.62 109 GLY A N 1
ATOM 836 C CA . GLY A 1 109 ? 15.372 18.092 35.451 1.00 39.62 109 GLY A CA 1
ATOM 837 C C . GLY A 1 109 ? 16.663 17.570 36.087 1.00 39.62 109 GLY A C 1
ATOM 838 O O . GLY A 1 109 ? 16.625 16.626 36.884 1.00 39.62 109 GLY A O 1
ATOM 839 N N . GLY A 1 110 ? 17.775 18.202 35.725 1.00 39.88 110 GLY A N 1
ATOM 840 C CA . GLY A 1 110 ? 19.139 17.893 36.154 1.00 39.88 110 GLY A CA 1
ATOM 841 C C . GLY A 1 110 ? 20.108 18.688 35.302 1.00 39.88 110 GLY A C 1
ATOM 842 O O . GLY A 1 110 ? 20.313 18.254 34.151 1.00 39.88 110 GLY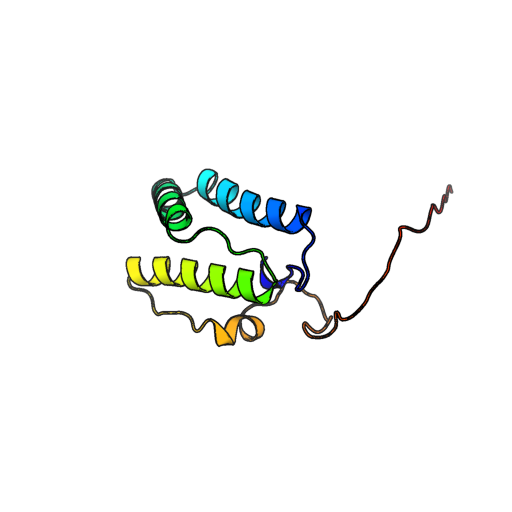 A O 1
#

Secondary structure (DSSP, 8-state):
-GGGS-SS--HHHHHHHHHHHHHHHHT-SSHHHHHHHHHHHHHSPPP-S-HHHHHHHHHHHHHHHHHHTTPPPP-GGGHHHHS--S--SS-TT-----------------

pLDDT: mean 86.21, std 20.64, range [36.47, 98.69]

Radius of gyration: 17.64 Å; chains: 1; bounding box: 31×35×54 Å

Organism: NCBI:txid1314776

Foldseek 3Di:
DLLLWAQADDPVSQVVVQVVQLVCLVPPPDPVSSVVSNVLCVVQPQDRRGSLSRQLSVLVSVQVVCVVVVHDRDDSVCPVVPDDSVQPPDDSPDDDDDDDDDDDDDDDDD

InterPro domains:
  IPR017905 ERV/ALR sulfhydryl oxidase domain [PF04777] (1-83)
  IPR017905 ERV/ALR sulfhydryl oxidase domain [PS51324] (1-83)
  IPR036774 ERV/ALR sulfhydryl oxidase domain superfamily [G3DSA:1.20.120.310] (1-94)
  IPR036774 ERV/ALR sulfhydryl oxidase domain superfamily [SSF69000] (1-90)
  IPR039799 Sulfhydryl oxidase ALR/ERV [PTHR12645] (1-90)

Sequence (110 aa):
MTLRYPESPTPDERAALKSYFLLQARLYPCGECAEEFMQLLKKNPPQTSSRKVASLWLCHVHNLVNERLHKPEFDCMTLDATYDCGCGDDPVSSSTSGDGAPAPGMIKGG